Protein AF-A0A5B8UGW9-F1 (afdb_monomer_lite)

Sequence (138 aa):
MVKARGYFMIPTPGTIAVDDSGNPLNASRDTVFTLYVETKSKTVKWERAWKNGRSFALIPSQINKEEIVGTAKKDNGKIVIAPGNSNTLWRLELADDQKKEKLPQAAQQGILLKGRSGNKPFYIVIKSLTELASPEYQ

Structure (mmCIF, N/CA/C/O backbone):
data_AF-A0A5B8UGW9-F1
#
_entry.id   AF-A0A5B8UGW9-F1
#
loop_
_atom_site.group_PDB
_atom_site.id
_atom_site.type_symbol
_atom_site.label_atom_id
_atom_site.label_alt_id
_atom_site.label_comp_id
_atom_site.label_asym_id
_atom_site.label_entity_id
_atom_site.label_seq_id
_atom_site.pdbx_PDB_ins_code
_atom_site.Cartn_x
_atom_site.Cartn_y
_atom_site.Cartn_z
_atom_site.occupancy
_atom_site.B_iso_or_equiv
_atom_site.auth_seq_id
_atom_site.auth_comp_id
_atom_site.auth_asym_id
_atom_site.auth_atom_id
_atom_site.pdbx_PDB_model_num
ATOM 1 N N . MET A 1 1 ? -1.903 1.184 16.948 1.00 62.53 1 MET A N 1
ATOM 2 C CA . MET A 1 1 ? -0.651 1.110 16.178 1.00 62.53 1 MET A CA 1
ATOM 3 C C . MET A 1 1 ? -1.012 0.716 14.762 1.00 62.53 1 MET A C 1
ATOM 5 O O . MET A 1 1 ? -1.794 -0.214 14.611 1.00 62.53 1 MET A O 1
ATOM 9 N N . VAL A 1 2 ? -0.529 1.464 13.775 1.00 80.38 2 VAL A N 1
ATOM 10 C CA . VAL A 1 2 ? -0.695 1.153 12.351 1.00 80.38 2 VAL A CA 1
ATOM 11 C C . VAL A 1 2 ? 0.626 0.566 11.870 1.00 80.38 2 VAL A C 1
ATOM 13 O O . VAL A 1 2 ? 1.675 1.137 12.169 1.00 80.38 2 VAL A O 1
ATOM 16 N N . LYS A 1 3 ? 0.592 -0.582 11.192 1.00 88.00 3 LYS A N 1
ATOM 17 C CA . LYS A 1 3 ? 1.780 -1.179 10.565 1.00 88.00 3 LYS A CA 1
ATOM 18 C C . LYS A 1 3 ? 1.659 -0.994 9.062 1.00 88.00 3 LYS A C 1
ATOM 20 O O . LYS A 1 3 ? 0.589 -1.231 8.516 1.00 88.00 3 LYS A O 1
ATOM 25 N N . ALA A 1 4 ? 2.734 -0.580 8.405 1.00 93.06 4 ALA A N 1
ATOM 26 C CA . ALA A 1 4 ? 2.748 -0.408 6.961 1.00 93.06 4 ALA A CA 1
ATOM 27 C C . ALA A 1 4 ? 4.018 -1.009 6.364 1.00 93.06 4 ALA A C 1
ATOM 29 O O . ALA A 1 4 ? 5.102 -0.877 6.934 1.00 93.06 4 ALA A O 1
ATOM 30 N N . ARG A 1 5 ? 3.864 -1.669 5.221 1.00 95.19 5 ARG A N 1
ATOM 31 C CA . ARG A 1 5 ? 4.944 -2.227 4.406 1.00 95.19 5 ARG A CA 1
ATOM 32 C C . ARG A 1 5 ? 4.748 -1.747 2.977 1.00 95.19 5 ARG A C 1
ATOM 34 O O . ARG A 1 5 ? 3.613 -1.667 2.516 1.00 95.19 5 ARG A O 1
ATOM 41 N N . GLY A 1 6 ? 5.833 -1.400 2.301 1.00 94.75 6 GLY A N 1
ATOM 42 C CA . GLY A 1 6 ? 5.791 -0.959 0.914 1.00 94.75 6 GLY A CA 1
ATOM 43 C C . GLY A 1 6 ? 6.596 -1.888 0.026 1.00 94.75 6 GLY A C 1
ATOM 44 O O . GLY A 1 6 ? 7.679 -2.339 0.400 1.00 94.75 6 GLY A O 1
ATOM 45 N N . TYR A 1 7 ? 6.058 -2.139 -1.154 1.00 94.75 7 TYR A N 1
ATOM 46 C CA . TYR A 1 7 ? 6.661 -2.963 -2.183 1.00 94.75 7 TYR A CA 1
ATOM 47 C C . TYR A 1 7 ? 6.651 -2.191 -3.490 1.00 94.75 7 TYR A C 1
ATOM 49 O O . TYR A 1 7 ? 5.794 -1.329 -3.714 1.00 94.75 7 TYR A O 1
ATOM 57 N N . PHE A 1 8 ? 7.615 -2.491 -4.346 1.00 93.00 8 PHE A N 1
ATOM 58 C CA . PHE A 1 8 ? 7.584 -2.024 -5.718 1.00 93.00 8 PHE A CA 1
ATOM 59 C C . PHE A 1 8 ? 8.040 -3.124 -6.653 1.00 93.00 8 PHE A C 1
ATOM 61 O O . PHE A 1 8 ? 8.857 -3.968 -6.286 1.00 93.00 8 PHE A O 1
ATOM 68 N N . MET A 1 9 ? 7.522 -3.086 -7.867 1.00 89.88 9 MET A N 1
ATOM 69 C CA . MET A 1 9 ? 8.017 -3.900 -8.960 1.00 89.88 9 MET A CA 1
ATOM 70 C C . MET A 1 9 ? 8.263 -3.013 -10.167 1.00 89.88 9 MET A C 1
ATOM 72 O O . MET A 1 9 ? 7.574 -2.015 -10.391 1.00 89.88 9 MET A O 1
ATOM 76 N N . ILE A 1 10 ? 9.266 -3.398 -10.939 1.00 85.62 10 ILE A N 1
ATOM 77 C CA . ILE A 1 10 ? 9.540 -2.828 -12.246 1.00 85.62 10 ILE A CA 1
ATOM 78 C C . ILE A 1 10 ? 9.106 -3.906 -13.243 1.00 85.62 10 ILE A C 1
ATOM 80 O O . ILE A 1 10 ? 9.776 -4.942 -13.327 1.00 85.62 10 ILE A O 1
ATOM 84 N N . PRO A 1 11 ? 7.976 -3.724 -13.946 1.00 75.94 11 PRO A N 1
ATOM 85 C CA . PRO A 1 11 ? 7.563 -4.625 -15.007 1.00 75.94 11 PRO A CA 1
ATOM 86 C C . PRO A 1 11 ? 8.704 -4.773 -16.008 1.00 75.94 11 PRO A C 1
ATOM 88 O O . PRO A 1 11 ? 9.345 -3.783 -16.378 1.00 75.94 11 PRO A O 1
ATOM 91 N N . THR A 1 12 ? 8.986 -6.004 -16.424 1.00 68.81 12 THR A N 1
ATOM 92 C CA . THR A 1 12 ? 9.896 -6.229 -17.541 1.00 68.81 12 THR A CA 1
ATOM 93 C C . THR A 1 12 ? 9.248 -5.584 -18.762 1.00 68.81 12 THR A C 1
ATOM 95 O O . THR A 1 12 ? 8.096 -5.908 -19.066 1.00 68.81 12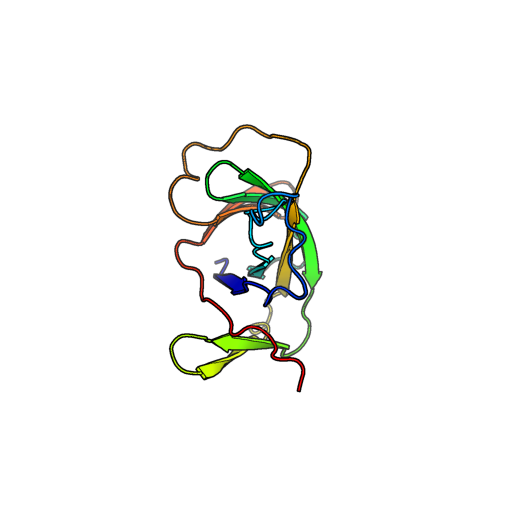 THR A O 1
ATOM 98 N N . PRO A 1 13 ? 9.908 -4.625 -19.427 1.00 60.88 13 PRO A N 1
ATOM 99 C CA . PRO A 1 13 ? 9.332 -4.047 -20.623 1.00 60.88 13 PRO A CA 1
ATOM 100 C C . PRO A 1 13 ? 9.175 -5.155 -21.667 1.00 60.88 13 PRO A C 1
ATOM 102 O O . PRO A 1 13 ? 10.076 -5.973 -21.855 1.00 60.88 13 PRO A O 1
ATOM 105 N N . GLY A 1 14 ? 8.029 -5.170 -22.347 1.00 60.78 14 GLY A N 1
ATOM 106 C CA . GLY A 1 14 ? 7.940 -5.794 -23.663 1.00 60.78 14 GLY A CA 1
ATOM 107 C C . GLY A 1 14 ? 8.749 -4.978 -24.680 1.00 60.78 14 GLY A C 1
ATOM 108 O O . GLY A 1 14 ? 9.762 -4.360 -24.351 1.00 60.78 14 GLY A O 1
ATOM 109 N N . THR A 1 15 ? 8.293 -4.910 -25.927 1.00 57.69 15 THR A N 1
ATOM 110 C CA . THR A 1 15 ? 8.907 -4.038 -26.938 1.00 57.69 15 THR A CA 1
ATOM 111 C C . THR A 1 15 ? 8.844 -2.569 -26.487 1.00 57.69 15 THR A C 1
ATOM 113 O O . THR A 1 15 ? 7.763 -1.994 -26.383 1.00 57.69 15 THR A O 1
ATOM 116 N N . ILE A 1 16 ? 9.997 -1.955 -26.191 1.00 63.03 16 ILE A N 1
ATOM 117 C CA . ILE A 1 16 ? 10.095 -0.518 -25.892 1.00 63.03 16 ILE A CA 1
ATOM 118 C C . ILE A 1 16 ? 9.935 0.235 -27.211 1.00 63.03 16 ILE A C 1
ATOM 120 O O . ILE A 1 16 ? 10.698 0.002 -28.146 1.00 63.03 16 ILE A O 1
ATOM 124 N N . ALA A 1 17 ? 8.960 1.141 -27.287 1.00 65.00 17 ALA A N 1
ATOM 125 C CA . ALA A 1 17 ? 8.843 2.035 -28.430 1.00 65.00 17 ALA A CA 1
ATOM 126 C C . ALA A 1 17 ? 10.055 2.979 -28.453 1.00 65.00 17 ALA A C 1
ATOM 128 O O . ALA A 1 17 ? 10.324 3.676 -27.468 1.00 65.00 17 ALA A O 1
ATOM 129 N N . VAL A 1 18 ? 10.792 2.968 -29.559 1.00 73.88 18 VAL A N 1
ATOM 130 C CA . VAL A 1 18 ? 11.954 3.828 -29.793 1.00 73.88 18 VAL A CA 1
ATOM 131 C C . VAL A 1 18 ? 11.618 4.896 -30.831 1.00 73.88 18 VAL A C 1
ATOM 133 O O . VAL A 1 18 ? 10.727 4.693 -31.654 1.00 73.88 18 VAL A O 1
ATOM 136 N N . ASP A 1 19 ? 12.290 6.041 -30.759 1.00 79.06 19 ASP A N 1
ATOM 137 C CA . ASP A 1 19 ? 12.267 7.052 -31.811 1.00 79.06 19 ASP A CA 1
ATOM 138 C C . ASP A 1 19 ? 13.087 6.591 -33.031 1.00 79.06 19 ASP A C 1
ATOM 140 O O . ASP A 1 19 ? 13.744 5.545 -33.008 1.00 79.06 19 ASP A O 1
ATOM 144 N N . ASP A 1 20 ? 13.086 7.395 -34.094 1.00 82.69 20 ASP A N 1
ATOM 145 C CA . ASP A 1 20 ? 13.821 7.107 -35.334 1.00 82.69 20 ASP A CA 1
ATOM 146 C C . ASP A 1 20 ? 15.354 7.041 -35.144 1.00 82.69 20 ASP A C 1
ATOM 148 O O . ASP A 1 20 ? 16.073 6.591 -36.034 1.00 82.69 20 ASP A O 1
ATOM 152 N N . SER A 1 21 ? 15.871 7.478 -33.989 1.00 83.75 21 SER A N 1
ATOM 153 C CA . SER A 1 21 ? 17.289 7.408 -33.604 1.00 83.75 21 SER A CA 1
ATOM 154 C C . SER A 1 21 ? 17.601 6.225 -32.675 1.00 83.75 21 SER A C 1
ATOM 156 O O . SER A 1 21 ? 18.743 6.069 -32.241 1.00 83.75 21 SER A O 1
ATOM 158 N N . GLY A 1 22 ? 16.608 5.388 -32.357 1.00 73.69 22 GLY A N 1
ATOM 159 C CA . GLY A 1 22 ? 16.748 4.246 -31.454 1.00 73.69 22 GLY A CA 1
ATOM 160 C C . GLY A 1 22 ? 16.679 4.600 -29.964 1.00 73.69 22 GLY A C 1
ATOM 161 O O . GLY A 1 22 ? 16.946 3.735 -29.126 1.00 73.69 22 GLY A O 1
ATOM 162 N N . ASN A 1 23 ? 16.314 5.834 -29.601 1.00 75.31 23 ASN A N 1
ATOM 163 C CA . ASN A 1 23 ? 16.148 6.214 -28.200 1.00 75.31 23 ASN A CA 1
ATOM 164 C C . ASN A 1 23 ? 14.754 5.821 -27.695 1.00 75.31 23 ASN A C 1
ATOM 166 O O . ASN A 1 23 ? 13.772 6.011 -28.406 1.00 75.31 23 ASN A O 1
ATOM 170 N N . PRO A 1 24 ? 14.614 5.338 -26.450 1.00 66.81 24 PRO A N 1
ATOM 171 C CA . PRO A 1 24 ? 13.307 5.062 -25.859 1.00 66.81 24 PRO A CA 1
ATOM 172 C C . PRO A 1 24 ? 12.405 6.305 -25.854 1.00 66.81 24 PRO A C 1
ATOM 174 O O . PRO A 1 24 ? 12.746 7.308 -25.227 1.00 66.81 24 PRO A O 1
ATOM 177 N N . LEU A 1 25 ? 11.217 6.214 -26.463 1.00 64.81 25 LEU A N 1
ATOM 178 C CA . LEU A 1 25 ? 10.213 7.289 -26.437 1.00 64.81 25 LEU A CA 1
ATOM 179 C C . LEU A 1 25 ? 9.699 7.562 -25.013 1.00 64.81 25 LEU A C 1
ATOM 181 O O . LEU A 1 25 ? 9.303 8.680 -24.702 1.00 64.81 25 LEU A O 1
ATOM 185 N N . ASN A 1 26 ? 9.752 6.557 -24.130 1.00 56.62 26 ASN A N 1
ATOM 186 C CA . ASN A 1 26 ? 9.419 6.671 -22.712 1.00 56.62 26 ASN A CA 1
ATOM 187 C C . ASN A 1 26 ? 10.545 6.072 -21.854 1.00 56.62 26 ASN A C 1
ATOM 189 O O . ASN A 1 26 ? 10.607 4.865 -21.633 1.00 56.62 26 ASN A O 1
ATOM 193 N N . ALA A 1 27 ? 11.444 6.916 -21.340 1.00 49.09 27 ALA A N 1
ATOM 194 C CA . ALA A 1 27 ? 12.548 6.489 -20.468 1.00 49.09 27 ALA A CA 1
ATOM 195 C C . ALA A 1 27 ? 12.111 6.125 -19.031 1.00 49.09 27 ALA A C 1
ATOM 197 O O . ALA A 1 27 ? 12.909 5.611 -18.242 1.00 49.09 27 ALA A O 1
ATOM 198 N N . SER A 1 28 ? 10.854 6.389 -18.660 1.00 52.06 28 SER A N 1
ATOM 199 C CA . SER A 1 28 ? 10.342 6.061 -17.332 1.00 52.06 28 SER A CA 1
ATOM 200 C C . SER A 1 28 ? 9.798 4.641 -17.335 1.00 52.06 28 SER A C 1
ATOM 202 O O . SER A 1 28 ? 8.727 4.382 -17.866 1.00 52.06 28 SER A O 1
ATOM 204 N N . ARG A 1 29 ? 10.525 3.714 -16.709 1.00 57.75 29 ARG A N 1
ATOM 205 C CA . ARG A 1 29 ? 9.972 2.401 -16.369 1.00 57.75 29 ARG A CA 1
ATOM 206 C C . ARG A 1 29 ? 8.760 2.613 -15.457 1.00 57.75 29 ARG A C 1
ATOM 208 O O . ARG A 1 29 ? 8.907 3.250 -14.410 1.00 57.75 29 ARG A O 1
ATOM 215 N N . ASP A 1 30 ? 7.598 2.085 -15.832 1.00 71.69 30 ASP A N 1
ATOM 216 C CA . ASP A 1 30 ? 6.372 2.168 -15.032 1.00 71.69 30 ASP A CA 1
ATOM 217 C C . ASP A 1 30 ? 6.554 1.388 -13.729 1.00 71.69 30 ASP A C 1
ATOM 219 O O . ASP A 1 30 ? 6.330 0.187 -13.650 1.00 71.69 30 ASP A O 1
ATOM 223 N N . THR A 1 31 ? 7.051 2.055 -12.688 1.00 84.50 31 THR A N 1
ATOM 224 C CA . THR A 1 31 ? 7.247 1.419 -11.386 1.00 84.50 31 THR A CA 1
ATOM 225 C C . THR A 1 31 ? 5.898 1.302 -10.699 1.00 84.50 31 THR A C 1
ATOM 227 O O . THR A 1 31 ? 5.291 2.314 -10.346 1.00 84.50 31 THR A O 1
ATOM 230 N N . VAL A 1 32 ? 5.450 0.073 -10.465 1.00 88.62 32 VAL A N 1
ATOM 231 C CA . VAL A 1 32 ? 4.211 -0.188 -9.735 1.00 88.62 32 VAL A CA 1
ATOM 232 C C . VAL A 1 32 ? 4.540 -0.225 -8.250 1.00 88.62 32 VAL A C 1
ATOM 234 O O . VAL A 1 32 ? 5.357 -1.035 -7.811 1.00 88.62 32 VAL A O 1
ATOM 237 N N . PHE A 1 33 ? 3.913 0.658 -7.473 1.00 92.94 33 PHE A N 1
ATOM 238 C CA . PHE A 1 33 ? 4.036 0.676 -6.018 1.00 92.94 33 PHE A CA 1
ATOM 239 C C . PHE A 1 33 ? 2.779 0.096 -5.374 1.00 92.94 33 PHE A C 1
ATOM 241 O O . PHE A 1 33 ? 1.659 0.530 -5.654 1.00 92.94 33 PHE A O 1
ATOM 248 N N . THR A 1 34 ? 2.982 -0.826 -4.439 1.00 95.44 34 THR A N 1
ATOM 249 C CA . THR A 1 34 ? 1.906 -1.433 -3.654 1.00 95.44 34 THR A CA 1
ATOM 250 C C . THR A 1 34 ? 2.239 -1.329 -2.175 1.00 95.44 34 THR A C 1
ATOM 252 O O . THR A 1 34 ? 3.322 -1.717 -1.733 1.00 95.44 34 THR A O 1
ATOM 255 N N . LEU A 1 35 ? 1.308 -0.804 -1.386 1.00 96.75 35 LEU A N 1
ATOM 256 C CA . LEU A 1 35 ? 1.442 -0.698 0.064 1.00 96.75 35 LEU A CA 1
ATOM 257 C C . LEU A 1 35 ? 0.489 -1.669 0.745 1.00 96.75 35 LEU A C 1
ATOM 259 O O . LEU A 1 35 ? -0.666 -1.788 0.353 1.00 96.75 35 LEU A O 1
ATOM 263 N N . TYR A 1 36 ? 0.953 -2.293 1.817 1.00 96.38 36 TYR A N 1
ATOM 264 C CA . TYR A 1 36 ? 0.134 -3.110 2.701 1.00 96.38 36 TYR A CA 1
ATOM 265 C C . TYR A 1 36 ? 0.069 -2.439 4.061 1.00 96.38 36 TYR A C 1
ATOM 267 O O . TYR A 1 36 ? 1.104 -2.220 4.698 1.00 96.38 36 TYR A O 1
ATOM 275 N N . VAL A 1 37 ? -1.137 -2.083 4.497 1.00 95.62 37 VAL A N 1
ATOM 276 C CA . VAL A 1 37 ? -1.347 -1.301 5.717 1.00 95.62 37 VAL A CA 1
ATOM 277 C C . VAL A 1 37 ? -2.347 -1.990 6.632 1.00 95.62 37 VAL A C 1
ATOM 279 O O . VAL A 1 37 ? -3.505 -2.186 6.275 1.00 95.62 37 VAL A O 1
ATOM 282 N N . GLU A 1 38 ? -1.905 -2.328 7.840 1.00 94.25 38 GLU A N 1
ATOM 283 C CA . GLU A 1 38 ? -2.757 -2.873 8.892 1.00 94.25 38 GLU A CA 1
ATOM 284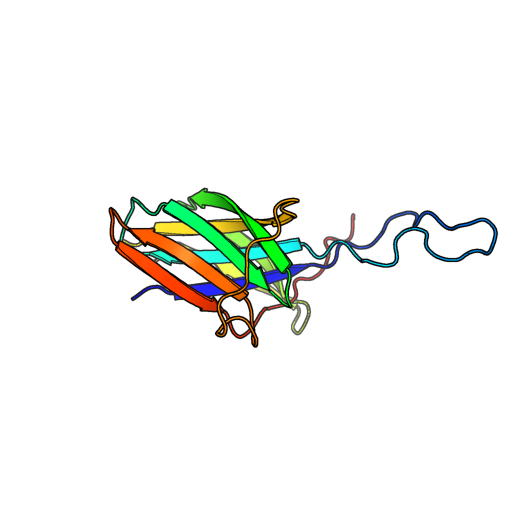 C C . GLU A 1 38 ? -3.271 -1.772 9.807 1.00 94.25 38 GLU A C 1
ATOM 286 O O . GLU A 1 38 ? -2.507 -1.009 10.408 1.00 94.25 38 GLU A O 1
ATOM 291 N N . THR A 1 39 ? -4.584 -1.748 9.985 1.00 93.00 39 THR A N 1
ATOM 292 C CA . THR A 1 39 ? -5.275 -0.770 10.819 1.00 93.00 39 THR A CA 1
ATOM 293 C C . THR A 1 39 ? -6.205 -1.474 11.800 1.00 93.00 39 THR A C 1
ATOM 295 O O . THR A 1 39 ? -6.753 -2.531 11.504 1.00 93.00 39 THR A O 1
ATOM 298 N N . LYS A 1 40 ? -6.402 -0.887 12.985 1.00 90.19 40 LYS A N 1
ATOM 299 C CA . LYS A 1 40 ? -7.413 -1.374 13.943 1.00 90.19 40 LYS A CA 1
ATOM 300 C C . LYS A 1 40 ? -8.840 -0.996 13.530 1.00 90.19 40 LYS A C 1
ATOM 302 O O . LYS A 1 40 ? -9.794 -1.629 13.961 1.00 90.19 40 LYS A O 1
ATOM 307 N N . SER A 1 41 ? -8.986 0.072 12.744 1.00 87.38 41 SER A N 1
ATOM 308 C CA . SER A 1 41 ? -10.285 0.534 12.258 1.00 87.38 41 SER A CA 1
ATOM 309 C C . SER A 1 41 ? -10.662 -0.211 10.985 1.00 87.38 41 SER A C 1
ATOM 311 O O . SER A 1 41 ? -9.855 -0.298 10.065 1.00 87.38 41 SER A O 1
ATOM 313 N N . LYS A 1 42 ? -11.911 -0.673 10.906 1.00 84.44 42 LYS A N 1
ATOM 314 C CA . LYS A 1 42 ? -12.491 -1.198 9.660 1.00 84.44 42 LYS A CA 1
ATOM 315 C C . LYS A 1 42 ? -12.875 -0.083 8.685 1.00 84.44 42 LYS A C 1
ATOM 317 O O . LYS A 1 42 ? -13.053 -0.327 7.501 1.00 84.44 42 LYS A O 1
ATOM 322 N N . THR A 1 43 ? -13.008 1.148 9.177 1.00 88.69 43 THR A N 1
ATOM 323 C CA . THR A 1 43 ? -13.451 2.309 8.405 1.00 88.69 43 THR A CA 1
ATOM 324 C C . THR A 1 43 ? -12.305 3.304 8.281 1.00 88.69 43 THR A C 1
ATOM 326 O O . THR A 1 43 ? -12.102 4.190 9.118 1.00 88.69 43 THR A O 1
ATOM 329 N N . VAL A 1 44 ? -11.509 3.122 7.228 1.00 94.06 44 VAL A N 1
ATOM 330 C CA . VAL A 1 44 ? -10.404 4.013 6.872 1.00 94.06 44 VAL A CA 1
ATOM 331 C C . VAL A 1 44 ? -10.652 4.573 5.481 1.00 94.06 44 VAL A C 1
ATOM 333 O O . VAL A 1 44 ? -10.842 3.825 4.527 1.00 94.06 44 VAL A O 1
ATOM 336 N N . LYS A 1 45 ? -10.624 5.901 5.360 1.00 95.38 45 LYS A N 1
ATOM 337 C CA . LYS A 1 45 ? -10.613 6.583 4.068 1.00 95.38 45 LYS A CA 1
ATOM 338 C C . LYS A 1 45 ? -9.170 6.879 3.688 1.00 95.38 45 LYS A C 1
ATOM 340 O O . LYS A 1 45 ? -8.521 7.709 4.323 1.00 95.38 45 LYS A O 1
ATOM 345 N N . TRP A 1 46 ? -8.677 6.197 2.665 1.00 95.25 46 TRP A N 1
ATOM 346 C CA . TRP A 1 46 ? -7.374 6.472 2.068 1.00 95.25 46 TRP A CA 1
ATOM 347 C C . TRP A 1 46 ? -7.488 7.683 1.146 1.00 95.25 46 TRP A C 1
ATOM 349 O O . TRP A 1 46 ? -8.396 7.741 0.321 1.00 95.25 46 TRP A O 1
ATOM 359 N N . GLU A 1 47 ? -6.625 8.682 1.333 1.00 93.75 47 GLU A N 1
ATOM 360 C CA . GLU A 1 47 ? -6.740 9.954 0.610 1.00 93.75 47 GLU A CA 1
ATOM 361 C C . GLU A 1 47 ? -5.673 10.084 -0.477 1.00 93.75 47 GLU A C 1
ATOM 363 O O . GLU A 1 47 ? -6.006 10.346 -1.634 1.00 93.75 47 GLU A O 1
ATOM 368 N N . ARG A 1 48 ? -4.391 9.940 -0.113 1.00 92.56 48 ARG A N 1
ATOM 369 C CA . ARG A 1 48 ? -3.280 10.222 -1.032 1.00 92.56 48 ARG A CA 1
ATOM 370 C C . ARG A 1 48 ? -1.951 9.662 -0.545 1.00 92.56 48 ARG A C 1
ATOM 372 O O . ARG A 1 48 ? -1.747 9.525 0.665 1.00 92.56 48 ARG A O 1
ATOM 379 N N . ALA A 1 49 ? -1.041 9.404 -1.480 1.00 92.88 49 ALA A N 1
ATOM 380 C CA . ALA A 1 49 ? 0.360 9.146 -1.179 1.00 92.88 49 ALA A CA 1
ATOM 381 C C . ALA A 1 49 ? 1.297 10.105 -1.922 1.00 92.88 49 ALA A C 1
ATOM 383 O O . ALA A 1 49 ? 0.948 10.643 -2.971 1.00 92.88 49 ALA A O 1
ATOM 384 N N . TRP A 1 50 ? 2.498 10.296 -1.379 1.00 91.56 50 TRP A N 1
ATOM 385 C CA . TRP A 1 50 ? 3.567 11.072 -1.999 1.00 91.56 50 TRP A CA 1
ATOM 386 C C . TRP A 1 50 ? 4.881 10.305 -1.965 1.00 91.56 50 TRP A C 1
ATOM 388 O O . TRP A 1 50 ? 5.234 9.711 -0.944 1.00 91.56 50 TRP A O 1
ATOM 398 N N . LYS A 1 51 ? 5.629 10.372 -3.065 1.00 87.56 51 LYS A N 1
ATOM 399 C CA . LYS A 1 51 ? 6.984 9.830 -3.183 1.00 87.56 51 LYS A CA 1
ATOM 400 C C . LYS A 1 51 ? 7.787 10.677 -4.158 1.00 87.56 51 LYS A C 1
ATOM 402 O O . LYS A 1 51 ? 7.318 10.939 -5.259 1.00 87.56 51 LYS A O 1
ATOM 407 N N . ASN A 1 52 ? 9.007 11.065 -3.782 1.00 82.62 52 ASN A N 1
ATOM 408 C CA . ASN A 1 52 ? 9.965 11.746 -4.667 1.00 82.62 52 ASN A CA 1
ATOM 409 C C . ASN A 1 52 ? 9.359 12.955 -5.420 1.00 82.62 52 ASN A C 1
ATOM 411 O O . ASN A 1 52 ? 9.542 13.096 -6.625 1.00 82.62 52 ASN A O 1
ATOM 415 N N . GLY A 1 53 ? 8.578 13.800 -4.742 1.00 79.81 53 GLY A N 1
ATOM 416 C CA . GLY A 1 53 ? 7.966 14.971 -5.384 1.00 79.81 53 GLY A CA 1
ATOM 417 C C . GLY A 1 53 ? 6.709 14.688 -6.221 1.00 79.81 53 GLY A C 1
ATOM 418 O O . GLY A 1 53 ? 6.125 15.621 -6.765 1.00 79.81 53 GLY A O 1
ATOM 419 N N . ARG A 1 54 ? 6.265 13.430 -6.318 1.00 83.69 54 ARG A N 1
ATOM 420 C CA . ARG A 1 54 ? 5.044 13.023 -7.029 1.00 83.69 54 ARG A CA 1
ATOM 421 C C . ARG A 1 54 ? 3.934 12.682 -6.040 1.00 83.69 54 ARG A C 1
ATOM 423 O O . ARG A 1 54 ? 4.210 12.121 -4.977 1.00 83.69 54 ARG A O 1
ATOM 430 N N . SER A 1 55 ? 2.698 13.017 -6.397 1.00 88.56 55 SER A N 1
ATOM 431 C CA . SER A 1 55 ? 1.480 12.595 -5.701 1.00 88.56 55 SER A CA 1
ATOM 432 C C . SER A 1 55 ? 0.813 11.443 -6.446 1.00 88.56 55 SER A C 1
ATOM 434 O O . SER A 1 55 ? 0.810 11.418 -7.673 1.00 88.56 55 SER A O 1
ATOM 436 N N . PHE A 1 56 ? 0.227 10.519 -5.693 1.00 90.81 56 PHE A N 1
ATOM 437 C CA . PHE A 1 56 ? -0.431 9.324 -6.208 1.00 90.81 56 PHE A CA 1
ATOM 438 C C . PHE A 1 56 ? -1.846 9.222 -5.653 1.00 90.81 56 PHE A C 1
ATOM 440 O O . PHE A 1 56 ? -2.073 9.422 -4.452 1.00 90.81 56 PHE A O 1
ATOM 447 N N . ALA A 1 57 ? -2.784 8.862 -6.522 1.00 92.62 57 ALA A N 1
ATOM 448 C CA . ALA A 1 57 ? -4.079 8.362 -6.104 1.00 92.62 57 ALA A CA 1
ATOM 449 C C . ALA A 1 57 ? -3.905 6.969 -5.484 1.00 92.62 57 ALA A C 1
ATOM 451 O O . ALA A 1 57 ? -2.947 6.251 -5.771 1.00 92.62 57 ALA A O 1
ATOM 452 N N . LEU A 1 58 ? -4.832 6.598 -4.604 1.00 94.56 58 LEU A N 1
ATOM 453 C CA . LEU A 1 58 ? -4.822 5.304 -3.932 1.00 94.56 58 LEU A CA 1
ATOM 454 C C . LEU A 1 58 ? -6.031 4.503 -4.380 1.00 94.56 58 LEU A C 1
ATOM 456 O O . LEU A 1 58 ? -7.157 4.991 -4.281 1.00 94.56 58 LEU A O 1
ATOM 460 N N . ILE A 1 59 ? -5.790 3.269 -4.809 1.00 95.62 59 ILE A N 1
ATOM 461 C CA . ILE A 1 59 ? -6.829 2.284 -5.098 1.00 95.62 59 ILE A CA 1
ATOM 462 C C . ILE A 1 59 ? -6.815 1.276 -3.942 1.00 95.62 59 ILE A C 1
ATOM 464 O O . ILE A 1 59 ? -5.947 0.399 -3.899 1.00 95.62 59 ILE A O 1
ATOM 468 N N . PRO A 1 60 ? -7.697 1.436 -2.937 1.00 96.19 60 PRO A N 1
ATOM 469 C CA . PRO A 1 60 ? -7.704 0.567 -1.774 1.00 96.19 60 PRO A CA 1
ATOM 470 C C . PRO A 1 60 ? -8.487 -0.721 -2.035 1.00 96.19 60 PRO A C 1
ATOM 472 O O . PRO A 1 60 ? -9.617 -0.688 -2.511 1.00 96.19 60 PRO A O 1
ATOM 475 N N . SER A 1 61 ? -7.917 -1.847 -1.622 1.00 95.62 61 SER A N 1
ATOM 476 C CA . SER A 1 61 ? -8.575 -3.152 -1.559 1.00 95.62 61 SER A CA 1
ATOM 477 C C . SER A 1 61 ? -8.407 -3.742 -0.164 1.00 95.62 61 SER A C 1
ATOM 479 O O . SER A 1 61 ? -7.310 -3.741 0.393 1.00 95.62 61 SER A O 1
ATOM 481 N N . GLN A 1 62 ? -9.493 -4.232 0.431 1.00 94.69 62 GLN A N 1
ATOM 482 C CA . GLN A 1 62 ? -9.430 -4.893 1.732 1.00 94.69 62 GLN A CA 1
ATOM 483 C C . GLN A 1 62 ? -9.050 -6.365 1.557 1.00 94.69 62 GLN A C 1
ATOM 485 O O . GLN A 1 62 ? -9.660 -7.083 0.765 1.00 94.69 62 GLN A O 1
ATOM 490 N N . ILE A 1 63 ? -8.071 -6.821 2.335 1.00 94.38 63 ILE A N 1
ATOM 491 C CA . ILE A 1 63 ? -7.552 -8.184 2.289 1.00 94.38 63 ILE A CA 1
ATOM 492 C C . ILE A 1 63 ? -8.059 -8.949 3.513 1.00 94.38 63 ILE A C 1
ATOM 494 O O . ILE A 1 63 ? -7.717 -8.636 4.653 1.00 94.38 63 ILE A O 1
ATOM 498 N N . ASN A 1 64 ? -8.911 -9.946 3.267 1.00 90.62 64 ASN A N 1
ATOM 499 C CA . ASN A 1 64 ? -9.592 -10.713 4.320 1.00 90.62 64 ASN A CA 1
ATOM 500 C C . ASN A 1 64 ? -8.936 -12.069 4.616 1.00 90.62 64 ASN A C 1
ATOM 502 O O . ASN A 1 64 ? -9.336 -12.753 5.553 1.00 90.62 64 ASN A O 1
ATOM 506 N N . LYS A 1 65 ? -7.960 -12.475 3.804 1.00 92.06 65 LYS A N 1
ATOM 507 C CA . LYS A 1 65 ? -7.244 -13.747 3.915 1.00 92.06 65 LYS A CA 1
ATOM 508 C C . LYS A 1 65 ? -5.770 -13.538 3.607 1.00 92.06 65 LYS A C 1
ATOM 510 O O . LYS A 1 65 ? -5.375 -12.455 3.196 1.00 92.06 65 LYS A O 1
ATOM 515 N N . GLU A 1 66 ? -4.974 -14.574 3.809 1.00 93.25 66 GLU A N 1
ATOM 516 C CA . GLU A 1 66 ? -3.585 -14.576 3.373 1.00 93.25 66 GLU A CA 1
ATOM 517 C C . GLU A 1 66 ? -3.462 -14.274 1.865 1.00 93.25 66 GLU A C 1
ATOM 519 O O . GLU A 1 66 ? -4.225 -14.799 1.048 1.00 93.25 66 GLU A O 1
ATOM 524 N N . GLU A 1 67 ? -2.503 -13.420 1.512 1.00 92.19 67 GLU A N 1
ATOM 525 C CA . GLU A 1 67 ? -2.170 -13.029 0.145 1.00 92.19 67 GLU A CA 1
ATOM 526 C C . GLU A 1 67 ? -0.668 -13.204 -0.105 1.00 92.19 67 GLU A C 1
ATOM 528 O O . GLU A 1 67 ? 0.183 -12.839 0.716 1.00 92.19 67 GLU A O 1
ATOM 533 N N . ILE A 1 68 ? -0.342 -13.759 -1.271 1.00 93.00 68 ILE A N 1
ATOM 534 C CA . ILE A 1 68 ? 1.027 -13.836 -1.773 1.00 93.00 68 ILE A CA 1
ATOM 535 C C . ILE A 1 68 ? 1.313 -12.514 -2.478 1.00 93.00 68 ILE A C 1
ATOM 537 O O . ILE A 1 68 ? 0.751 -12.240 -3.533 1.00 93.00 68 ILE A O 1
ATOM 541 N N . VAL A 1 69 ? 2.195 -11.707 -1.898 1.00 92.00 69 VAL A N 1
ATOM 542 C CA . VAL A 1 69 ? 2.561 -10.391 -2.442 1.00 92.00 69 VAL A CA 1
ATOM 543 C C . VAL A 1 69 ? 3.478 -10.528 -3.652 1.00 92.00 69 VAL A C 1
ATOM 545 O O . VAL A 1 69 ? 3.429 -9.713 -4.566 1.00 92.00 69 VAL A O 1
ATOM 548 N N . GLY A 1 70 ? 4.333 -11.549 -3.639 1.00 91.19 70 GLY A N 1
ATOM 549 C CA . GLY A 1 70 ? 5.319 -11.816 -4.679 1.00 91.19 70 GLY A CA 1
ATOM 550 C C . GLY A 1 70 ? 6.582 -12.438 -4.097 1.00 91.19 70 GLY A C 1
ATOM 551 O O . GLY A 1 70 ? 6.596 -12.896 -2.953 1.00 91.19 70 GLY A O 1
ATOM 552 N N . THR A 1 71 ? 7.651 -12.425 -4.882 1.00 92.94 71 THR A N 1
ATOM 553 C CA . THR A 1 71 ? 8.973 -12.916 -4.480 1.00 92.94 71 THR A CA 1
ATOM 554 C C . THR A 1 71 ? 9.910 -11.730 -4.316 1.00 92.94 71 THR A C 1
ATOM 556 O O . THR A 1 71 ? 9.998 -10.892 -5.210 1.00 92.94 71 THR A O 1
ATOM 559 N N . ALA A 1 72 ? 10.602 -11.621 -3.185 1.00 92.69 72 ALA A N 1
ATOM 560 C CA . ALA A 1 72 ? 11.596 -10.576 -2.978 1.00 92.69 72 ALA A CA 1
ATOM 561 C C . ALA A 1 72 ? 12.780 -10.776 -3.932 1.00 92.69 72 ALA A C 1
ATOM 563 O O . ALA A 1 72 ? 13.371 -11.849 -3.981 1.00 92.69 72 ALA A O 1
ATOM 564 N N . LYS A 1 73 ? 13.179 -9.725 -4.651 1.00 90.50 73 LYS A N 1
ATOM 565 C CA . LYS A 1 73 ? 14.279 -9.807 -5.626 1.00 90.50 73 LYS A CA 1
ATOM 566 C C . LYS A 1 73 ? 15.648 -10.070 -4.985 1.00 90.50 73 LYS A C 1
ATOM 568 O O . LYS A 1 73 ? 16.545 -10.595 -5.629 1.00 90.50 73 LYS A O 1
ATOM 573 N N . LYS A 1 74 ? 15.831 -9.660 -3.726 1.00 89.88 74 LYS A N 1
ATOM 574 C CA . LYS A 1 74 ? 17.126 -9.728 -3.032 1.00 89.88 74 LYS A CA 1
ATOM 575 C C . LYS A 1 74 ? 17.531 -11.157 -2.660 1.00 89.88 74 LYS A C 1
ATOM 577 O O . LYS A 1 74 ? 18.709 -11.483 -2.738 1.00 89.88 74 LYS A O 1
ATOM 582 N N . ASP A 1 75 ? 16.585 -11.958 -2.185 1.00 91.00 75 ASP A N 1
ATOM 583 C CA . ASP A 1 75 ? 16.840 -13.271 -1.577 1.00 91.00 75 ASP A CA 1
ATOM 584 C C . ASP A 1 75 ? 15.930 -14.379 -2.128 1.00 91.00 75 ASP A C 1
ATOM 586 O O . ASP A 1 75 ? 15.984 -15.510 -1.653 1.00 91.00 75 ASP A O 1
ATOM 590 N N . ASN A 1 76 ? 15.101 -14.066 -3.128 1.00 89.38 76 ASN A N 1
ATOM 591 C CA . ASN A 1 76 ? 14.088 -14.954 -3.693 1.00 89.38 76 ASN A CA 1
ATOM 592 C C . ASN A 1 76 ? 13.097 -15.511 -2.654 1.00 89.38 76 ASN A C 1
ATOM 594 O O . ASN A 1 76 ? 12.429 -16.520 -2.892 1.00 89.38 76 ASN A O 1
ATOM 598 N N . GLY A 1 77 ? 12.955 -14.840 -1.508 1.00 92.88 77 GLY A N 1
ATOM 599 C CA . GLY A 1 77 ? 11.992 -15.201 -0.482 1.00 92.88 77 GLY A CA 1
ATOM 600 C C . GLY A 1 77 ? 10.567 -14.875 -0.919 1.00 92.88 77 GLY A C 1
ATOM 601 O O . GLY A 1 77 ? 10.260 -13.746 -1.310 1.00 92.88 77 GLY A O 1
ATOM 602 N N . LYS A 1 78 ? 9.661 -15.852 -0.814 1.00 93.81 78 LYS A N 1
ATOM 603 C CA . LYS A 1 78 ? 8.228 -15.623 -1.023 1.00 93.81 78 LYS A CA 1
ATOM 604 C C . LYS A 1 78 ? 7.685 -14.730 0.091 1.00 93.81 78 LYS A C 1
ATOM 606 O O . LYS A 1 78 ? 7.785 -15.062 1.271 1.00 93.81 78 LYS A O 1
ATOM 611 N N . ILE A 1 79 ? 7.072 -13.613 -0.284 1.00 94.19 79 ILE A N 1
ATOM 612 C CA . ILE A 1 79 ? 6.452 -12.680 0.651 1.00 94.19 79 ILE A CA 1
ATOM 613 C C . ILE A 1 79 ? 4.972 -12.999 0.743 1.00 94.19 79 ILE A C 1
ATOM 615 O O . ILE A 1 79 ? 4.222 -12.908 -0.230 1.00 94.19 79 ILE A O 1
ATOM 619 N N . VAL A 1 80 ? 4.562 -13.336 1.957 1.00 94.75 80 VAL A N 1
ATOM 620 C CA . VAL A 1 80 ? 3.183 -13.638 2.303 1.00 94.75 80 VAL A CA 1
ATOM 621 C C . VAL A 1 80 ? 2.741 -12.665 3.386 1.00 94.75 80 VAL A C 1
ATOM 623 O O . VAL A 1 80 ? 3.477 -12.398 4.342 1.00 94.75 80 VAL A O 1
ATOM 626 N N . ILE A 1 81 ? 1.556 -12.086 3.218 1.00 93.75 81 ILE A N 1
ATOM 627 C CA . ILE A 1 81 ? 0.954 -11.192 4.204 1.00 93.75 81 ILE A CA 1
ATOM 628 C C . ILE A 1 81 ? -0.439 -11.713 4.528 1.00 93.75 81 ILE A C 1
ATOM 630 O O . ILE A 1 81 ? -1.216 -12.052 3.644 1.00 93.75 81 ILE A O 1
ATOM 634 N N . ALA A 1 82 ? -0.760 -11.740 5.814 1.00 93.69 82 ALA A N 1
ATOM 635 C CA . ALA A 1 82 ? -2.084 -12.053 6.318 1.00 93.69 82 ALA A CA 1
ATOM 636 C C . ALA A 1 82 ? -2.530 -10.944 7.278 1.00 93.69 82 ALA A C 1
ATOM 638 O O . ALA A 1 82 ? -1.674 -10.315 7.912 1.00 93.69 82 ALA A O 1
ATOM 639 N N . PRO A 1 83 ? -3.842 -10.687 7.398 1.00 92.25 83 PRO A N 1
ATOM 640 C CA . PRO A 1 83 ? -4.346 -9.764 8.402 1.00 92.25 83 PRO A CA 1
ATOM 641 C C . PRO A 1 83 ? -4.044 -10.293 9.809 1.00 92.25 83 PRO A C 1
ATOM 643 O O . PRO A 1 83 ? -4.356 -11.437 10.137 1.00 92.25 83 PRO A O 1
ATOM 646 N N . GLY A 1 84 ? -3.465 -9.454 10.668 1.00 89.69 84 GLY A N 1
ATOM 647 C CA . GLY A 1 84 ? -3.344 -9.767 12.090 1.00 89.69 84 GLY A CA 1
ATOM 648 C C . GLY A 1 84 ? -4.706 -9.901 12.786 1.00 89.69 84 GLY A C 1
ATOM 649 O O . GLY A 1 84 ? -5.692 -9.282 12.382 1.00 89.69 84 GLY A O 1
ATOM 650 N N . ASN A 1 85 ? -4.744 -10.663 13.885 1.00 84.62 85 ASN A N 1
ATOM 651 C CA . ASN A 1 85 ? -5.961 -10.892 14.670 1.00 84.62 85 ASN A CA 1
ATOM 652 C C . ASN A 1 85 ? -6.651 -9.566 15.036 1.00 84.62 85 ASN A C 1
ATOM 654 O O . ASN A 1 85 ? -6.054 -8.694 15.672 1.00 84.62 85 ASN A O 1
ATOM 658 N N . SER A 1 86 ? -7.915 -9.428 14.625 1.00 87.00 86 SER A N 1
ATOM 659 C CA . SER A 1 86 ? -8.765 -8.247 14.850 1.00 87.00 86 SER A CA 1
ATOM 660 C C . SER A 1 86 ? -8.320 -6.945 14.160 1.00 87.00 86 SER A C 1
ATOM 662 O O . SER A 1 86 ? -8.882 -5.887 14.451 1.00 87.00 86 SER A O 1
ATOM 664 N N . ASN A 1 87 ? -7.363 -6.997 13.226 1.00 91.88 87 ASN A N 1
ATOM 665 C CA . ASN A 1 87 ? -6.983 -5.866 12.377 1.00 91.88 87 ASN A CA 1
ATOM 666 C C . ASN A 1 87 ? -7.587 -5.996 10.972 1.00 91.88 87 ASN A C 1
ATOM 668 O O . ASN A 1 87 ? -7.944 -7.077 10.514 1.00 91.88 87 ASN A O 1
ATOM 672 N N . THR A 1 88 ? -7.677 -4.868 10.272 1.00 92.50 88 THR A N 1
ATOM 673 C CA . THR A 1 88 ? -8.014 -4.805 8.846 1.00 92.50 88 THR A CA 1
ATOM 674 C C . THR A 1 88 ? -6.746 -4.543 8.050 1.00 92.50 88 THR A C 1
ATOM 676 O O . THR A 1 88 ? -6.068 -3.536 8.290 1.00 92.50 88 THR A O 1
ATOM 679 N N . LEU A 1 89 ? -6.434 -5.441 7.117 1.00 95.50 89 LEU A N 1
ATOM 680 C CA . LEU A 1 89 ? -5.338 -5.289 6.171 1.00 95.50 89 LEU A CA 1
ATOM 681 C C . LEU A 1 89 ? -5.856 -4.662 4.875 1.00 95.50 89 LEU A C 1
ATOM 683 O O . LEU A 1 89 ? -6.841 -5.118 4.297 1.00 95.50 89 LEU A O 1
ATOM 687 N N . TRP A 1 90 ? -5.167 -3.623 4.422 1.00 96.25 90 TRP A N 1
ATOM 688 C CA . TRP A 1 90 ? -5.453 -2.920 3.179 1.00 96.25 90 TRP A CA 1
ATOM 689 C C . TRP A 1 90 ? -4.289 -3.086 2.213 1.00 96.25 90 TRP A C 1
ATOM 691 O O . TRP A 1 90 ? -3.152 -2.799 2.589 1.00 96.25 90 TRP A O 1
ATOM 701 N N . ARG A 1 91 ? -4.580 -3.479 0.975 1.00 96.88 91 ARG A N 1
ATOM 702 C CA . ARG A 1 91 ? -3.686 -3.331 -0.173 1.00 96.88 91 ARG A CA 1
ATOM 703 C C . ARG A 1 91 ? -3.998 -2.000 -0.845 1.00 96.88 91 ARG A C 1
ATOM 705 O O . ARG A 1 91 ? -5.149 -1.741 -1.186 1.00 96.88 91 ARG A O 1
ATOM 712 N N . LEU A 1 92 ? -2.998 -1.142 -0.993 1.00 96.94 92 LEU A N 1
ATOM 713 C CA . LEU A 1 92 ? -3.120 0.162 -1.637 1.00 96.94 92 LEU A CA 1
ATOM 714 C C 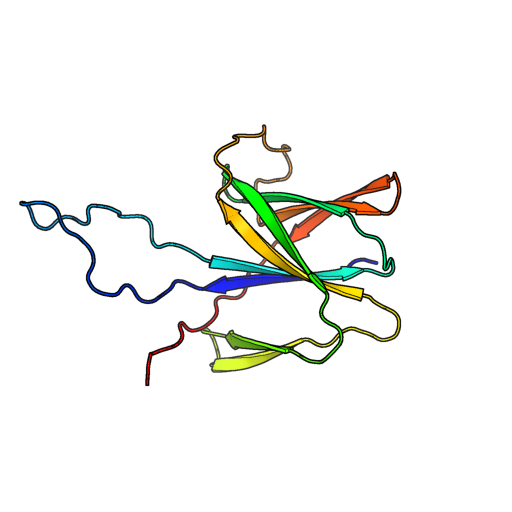. LEU A 1 92 ? -2.218 0.181 -2.861 1.00 96.94 92 LEU A C 1
ATOM 716 O O . LEU A 1 92 ? -0.993 0.185 -2.732 1.00 96.94 92 LEU A O 1
ATOM 720 N N . GLU A 1 93 ? -2.825 0.208 -4.036 1.00 95.06 93 GLU A N 1
ATOM 721 C CA . GLU A 1 93 ? -2.102 0.433 -5.283 1.00 95.06 93 GLU A CA 1
ATOM 722 C C . GLU A 1 93 ? -1.992 1.936 -5.524 1.00 95.06 93 GLU A C 1
ATOM 724 O O . GLU A 1 93 ? -2.966 2.681 -5.364 1.00 95.06 93 GLU A O 1
ATOM 729 N N . LEU A 1 94 ? -0.781 2.388 -5.846 1.00 93.19 94 LEU A N 1
ATOM 730 C CA . LEU A 1 94 ? -0.526 3.783 -6.177 1.00 93.19 94 LEU A CA 1
ATOM 731 C C . LEU A 1 94 ? -0.732 3.958 -7.676 1.00 93.19 94 LEU A C 1
ATOM 733 O O . LEU A 1 94 ? 0.031 3.423 -8.477 1.00 93.19 94 LEU A O 1
ATOM 737 N N . ALA A 1 95 ? -1.746 4.737 -8.027 1.00 90.25 95 ALA A N 1
ATOM 738 C CA . ALA A 1 95 ? -1.994 5.162 -9.393 1.00 90.25 95 ALA A CA 1
ATOM 739 C C . ALA A 1 95 ? -1.479 6.589 -9.585 1.00 90.25 95 ALA A C 1
ATOM 741 O O . ALA A 1 95 ? -1.596 7.430 -8.685 1.00 90.25 95 ALA A O 1
ATOM 742 N N . ASP A 1 96 ? -0.922 6.868 -10.759 1.00 84.62 96 ASP A N 1
ATOM 743 C CA . ASP A 1 96 ? -0.534 8.227 -11.107 1.00 84.62 96 ASP A CA 1
ATOM 744 C C . ASP A 1 96 ? -1.756 9.146 -11.089 1.00 84.62 96 ASP A C 1
ATOM 746 O O . ASP A 1 96 ? -2.796 8.860 -11.685 1.00 84.62 96 ASP A O 1
ATOM 750 N N . ASP A 1 97 ? -1.627 10.261 -10.373 1.00 76.56 97 ASP A N 1
ATOM 751 C CA . ASP A 1 97 ? -2.641 11.303 -10.346 1.00 76.56 97 ASP A CA 1
ATOM 752 C C . ASP A 1 97 ? -2.161 12.485 -11.186 1.00 76.56 97 ASP A C 1
ATOM 754 O O . ASP A 1 97 ? -1.087 13.046 -10.960 1.00 76.56 97 ASP A O 1
ATOM 758 N N . GLN A 1 98 ? -2.989 12.896 -12.143 1.00 65.19 98 GLN A N 1
ATOM 759 C CA . GLN A 1 98 ? -2.757 14.091 -12.954 1.00 65.19 98 GLN A CA 1
ATOM 760 C C . GLN A 1 98 ? -2.818 15.374 -12.101 1.00 65.19 98 GLN A C 1
ATOM 762 O O . GLN A 1 98 ? -2.316 16.428 -12.499 1.00 65.19 98 GLN A O 1
ATOM 767 N N . LYS A 1 99 ? -3.418 15.314 -10.903 1.00 65.94 99 LYS A N 1
ATOM 768 C CA . LYS A 1 99 ? -3.507 16.443 -9.973 1.00 65.94 99 LYS A CA 1
ATOM 769 C C . LYS A 1 99 ? -2.246 16.543 -9.117 1.00 65.94 99 LYS A C 1
ATOM 771 O O . LYS A 1 99 ? -2.042 15.772 -8.182 1.00 65.94 99 LYS A O 1
ATOM 776 N N . LYS A 1 100 ? -1.439 17.571 -9.384 1.00 63.31 100 LYS A N 1
ATOM 777 C CA . LYS A 1 100 ? -0.294 17.951 -8.546 1.00 63.31 100 LYS A CA 1
ATOM 778 C C . LYS A 1 100 ? -0.790 18.603 -7.253 1.00 63.31 100 LYS A C 1
ATOM 780 O O . LYS A 1 100 ? -1.240 19.746 -7.266 1.00 63.31 100 LYS A O 1
ATOM 785 N N . GLU A 1 101 ? -0.700 17.895 -6.131 1.00 72.06 101 GLU A N 1
ATOM 786 C CA . GLU A 1 101 ? -0.925 18.480 -4.802 1.00 72.06 101 GLU A CA 1
ATOM 787 C C . GLU A 1 101 ? 0.410 18.830 -4.137 1.00 72.06 101 GLU A C 1
ATOM 789 O O . GLU A 1 101 ? 1.395 18.103 -4.285 1.00 72.06 101 GLU A O 1
ATOM 794 N N . LYS A 1 102 ? 0.455 19.949 -3.399 1.00 68.75 102 LYS A N 1
ATOM 795 C CA . LYS A 1 102 ? 1.670 20.385 -2.696 1.00 68.75 102 LYS A CA 1
ATOM 796 C C . LYS A 1 102 ? 2.132 19.299 -1.721 1.00 68.75 102 LYS A C 1
ATOM 798 O O . LYS A 1 102 ? 1.346 18.804 -0.916 1.00 68.75 102 LYS A O 1
ATOM 803 N N . LEU A 1 103 ? 3.417 18.949 -1.786 1.00 69.56 103 LEU A N 1
ATOM 804 C CA . LEU A 1 103 ? 4.002 17.965 -0.881 1.00 69.56 103 LEU A CA 1
ATOM 805 C C . LEU A 1 103 ? 4.067 18.506 0.550 1.00 69.56 103 LEU A C 1
ATOM 807 O O . LEU A 1 103 ? 4.557 19.618 0.761 1.00 69.56 103 LEU A O 1
ATOM 811 N N . PRO A 1 104 ? 3.682 17.702 1.552 1.00 68.81 104 PRO A N 1
ATOM 812 C CA . PRO A 1 104 ? 4.082 17.948 2.927 1.00 68.81 104 PRO A CA 1
ATOM 813 C C . PRO A 1 104 ? 5.612 17.861 3.048 1.00 68.81 104 PRO A C 1
ATOM 815 O O . PRO A 1 104 ? 6.233 16.958 2.486 1.00 68.81 104 PRO A O 1
ATOM 818 N N . GLN A 1 105 ? 6.226 18.757 3.824 1.00 63.84 105 GLN A N 1
ATOM 819 C CA . GLN A 1 105 ? 7.688 18.864 3.984 1.00 63.84 105 GLN A CA 1
ATOM 820 C C . GLN A 1 105 ? 8.351 17.549 4.465 1.00 63.84 105 GLN A C 1
ATOM 822 O O . GLN A 1 105 ? 9.514 17.291 4.173 1.00 63.84 105 GLN A O 1
ATOM 827 N N . ALA A 1 106 ? 7.584 16.674 5.127 1.00 60.97 106 ALA A N 1
ATOM 828 C CA . ALA A 1 106 ? 8.008 15.360 5.615 1.00 60.97 106 ALA A CA 1
ATOM 829 C C . ALA A 1 106 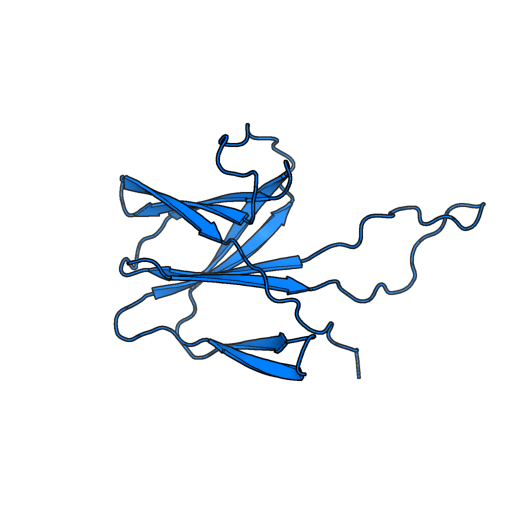? 8.165 14.268 4.527 1.00 60.97 106 ALA A C 1
ATOM 831 O O . ALA A 1 106 ? 8.599 13.161 4.838 1.00 60.97 106 ALA A O 1
ATOM 832 N N . ALA A 1 107 ? 7.821 14.537 3.261 1.00 60.06 107 ALA A N 1
ATOM 833 C CA . ALA A 1 107 ? 7.816 13.540 2.181 1.00 60.06 107 ALA A CA 1
ATOM 834 C C . ALA A 1 107 ? 9.192 13.272 1.528 1.00 60.06 107 ALA A C 1
ATOM 836 O O . ALA A 1 107 ? 9.260 12.669 0.457 1.00 60.06 107 ALA A O 1
ATOM 837 N N . GLN A 1 108 ? 10.295 13.723 2.133 1.00 63.12 108 GLN A N 1
ATOM 838 C CA . GLN A 1 108 ? 11.617 13.671 1.496 1.00 63.12 108 GLN A CA 1
ATOM 839 C C . GLN A 1 108 ? 12.275 12.280 1.521 1.00 63.12 108 GLN A C 1
ATOM 841 O O . GLN A 1 108 ? 13.167 12.025 0.716 1.00 63.12 108 GLN A O 1
ATOM 846 N N . GLN A 1 109 ? 11.842 11.364 2.397 1.00 73.12 109 GLN A N 1
ATOM 847 C CA . GLN A 1 109 ? 12.432 10.024 2.514 1.00 73.12 109 GLN A CA 1
ATOM 848 C C . GLN A 1 109 ? 11.352 8.945 2.676 1.00 73.12 109 GLN A C 1
ATOM 850 O O . GLN A 1 109 ? 10.805 8.746 3.761 1.00 73.12 109 GLN A O 1
ATOM 855 N N . GLY A 1 110 ? 11.061 8.232 1.585 1.00 86.50 110 GLY A N 1
ATOM 856 C CA . GLY A 1 110 ? 10.098 7.128 1.555 1.00 86.50 110 GLY A CA 1
ATOM 857 C C . GLY A 1 110 ? 8.774 7.479 0.874 1.00 86.50 110 GLY A C 1
ATOM 858 O O . GLY A 1 110 ? 8.712 8.385 0.042 1.00 86.50 110 GLY A O 1
ATOM 859 N N . ILE A 1 111 ? 7.725 6.722 1.201 1.00 91.75 111 ILE A N 1
ATOM 860 C CA . ILE A 1 111 ? 6.346 6.998 0.778 1.00 91.75 111 ILE A CA 1
ATOM 861 C C . ILE A 1 111 ? 5.584 7.576 1.966 1.00 91.75 111 ILE A C 1
ATOM 863 O O . ILE A 1 111 ? 5.429 6.908 2.990 1.00 91.75 111 ILE A O 1
ATOM 867 N N . LEU A 1 112 ? 5.101 8.809 1.831 1.00 93.19 112 LEU A N 1
ATOM 868 C CA . LEU A 1 112 ? 4.175 9.412 2.784 1.00 93.19 112 LEU A CA 1
ATOM 869 C C . LEU A 1 112 ? 2.751 9.040 2.378 1.00 93.19 112 LEU A C 1
ATOM 871 O O . LEU A 1 112 ? 2.353 9.294 1.249 1.00 93.19 112 LEU A O 1
ATOM 875 N N . LEU A 1 113 ? 1.977 8.480 3.297 1.00 93.69 113 LEU A N 1
ATOM 876 C CA . LEU A 1 113 ? 0.596 8.062 3.098 1.00 93.69 113 LEU A CA 1
ATOM 877 C C . LEU A 1 113 ? -0.318 8.851 4.033 1.00 93.69 113 LEU A C 1
ATOM 879 O O . LEU A 1 113 ? -0.060 8.913 5.236 1.00 93.69 113 LEU A O 1
ATOM 883 N N . LYS A 1 114 ? -1.399 9.417 3.496 1.00 93.81 114 LYS A N 1
ATOM 884 C CA . LYS A 1 114 ? -2.446 10.097 4.263 1.00 93.81 114 LYS A CA 1
ATOM 885 C C . LYS A 1 114 ? -3.738 9.295 4.213 1.00 93.81 114 LYS A C 1
ATOM 887 O O . LYS A 1 114 ? -4.226 8.924 3.142 1.00 93.81 114 LYS A O 1
ATOM 892 N N . GLY A 1 115 ? -4.308 9.073 5.387 1.00 94.31 115 GLY A N 1
ATOM 893 C CA . GLY A 1 115 ? -5.616 8.459 5.548 1.00 94.31 115 GLY A CA 1
ATOM 894 C C . GLY A 1 115 ? -6.419 9.146 6.642 1.00 94.31 115 GLY A C 1
ATOM 895 O O . GLY A 1 115 ? -5.941 10.057 7.322 1.00 94.31 115 GLY A O 1
ATOM 896 N N . ARG A 1 116 ? -7.661 8.706 6.814 1.00 94.00 116 ARG A N 1
ATOM 897 C CA . ARG A 1 116 ? -8.572 9.216 7.836 1.00 94.00 116 ARG A CA 1
ATOM 898 C C . ARG A 1 116 ? -9.342 8.075 8.480 1.00 94.00 116 ARG A C 1
ATOM 900 O O . ARG A 1 116 ? -9.903 7.237 7.782 1.00 94.00 116 ARG A O 1
ATOM 907 N N . SER A 1 117 ? -9.381 8.057 9.809 1.00 91.25 117 SER A N 1
ATOM 908 C CA . SER A 1 117 ? -10.228 7.147 10.586 1.00 91.25 117 SER A CA 1
ATOM 909 C C . SER A 1 117 ? -11.354 7.969 11.203 1.00 91.25 117 SER A C 1
ATOM 911 O O . SER A 1 117 ? -1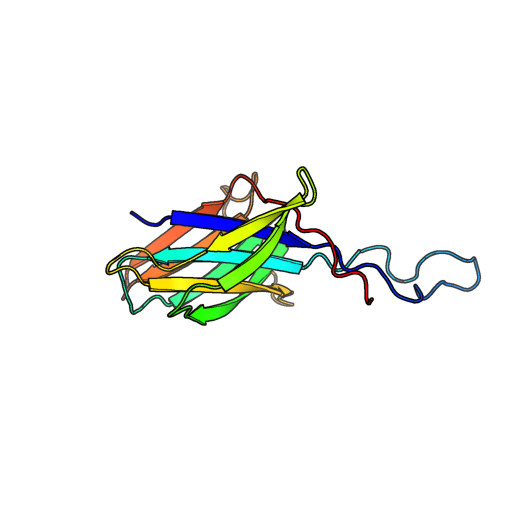1.109 8.811 12.072 1.00 91.25 117 SER A O 1
ATOM 913 N N . GLY A 1 118 ? -12.583 7.784 10.718 1.00 87.81 118 GLY A N 1
ATOM 914 C CA . GLY A 1 118 ? -13.674 8.724 10.992 1.00 87.81 118 GLY A CA 1
ATOM 915 C C . GLY A 1 118 ? -13.326 10.127 10.478 1.00 87.81 118 GLY A C 1
ATOM 916 O O . GLY A 1 118 ? -13.049 10.295 9.294 1.00 87.81 118 GLY A O 1
ATOM 917 N N . ASN A 1 119 ? -13.270 11.119 11.373 1.00 87.62 119 ASN A N 1
ATOM 918 C CA . ASN A 1 119 ? -12.885 12.501 11.042 1.00 87.62 119 ASN A CA 1
ATOM 919 C C . ASN A 1 119 ? -11.419 12.845 11.350 1.00 87.62 119 ASN A C 1
ATOM 921 O O . ASN A 1 119 ? -10.984 13.958 11.064 1.00 87.62 119 ASN A O 1
ATOM 925 N N . LYS A 1 120 ? -10.642 11.916 11.920 1.00 90.25 120 LYS A N 1
ATOM 926 C CA . LYS A 1 120 ? -9.260 12.185 12.342 1.00 90.25 120 LYS A CA 1
ATOM 927 C C . LYS A 1 120 ? -8.278 11.805 11.227 1.00 90.25 120 LYS A C 1
ATOM 929 O O . LYS A 1 120 ? -8.199 10.614 10.902 1.00 90.25 120 LYS A O 1
ATOM 934 N N . PRO A 1 121 ? -7.555 12.768 10.621 1.00 92.38 121 PRO A N 1
ATOM 935 C CA . PRO A 1 121 ? -6.515 12.453 9.653 1.00 92.38 121 PRO A CA 1
ATOM 936 C C . PRO A 1 121 ? -5.311 11.826 10.359 1.00 92.38 121 PRO A C 1
ATOM 938 O O . PRO A 1 121 ? -5.019 12.131 11.515 1.00 92.38 121 PRO A O 1
ATOM 941 N N . PHE A 1 122 ? -4.596 10.965 9.649 1.00 91.75 122 PHE A N 1
ATOM 942 C CA . PHE A 1 122 ? -3.330 10.403 10.092 1.00 91.75 122 PHE A CA 1
ATOM 943 C C . PHE A 1 122 ? -2.361 10.284 8.917 1.00 91.75 122 PHE A C 1
ATOM 945 O O . PHE A 1 122 ? -2.766 10.205 7.754 1.00 91.75 122 PHE A O 1
ATOM 952 N N . TYR A 1 123 ? -1.073 10.245 9.250 1.00 91.88 123 TYR A N 1
ATOM 953 C CA . TYR A 1 123 ? 0.019 10.140 8.293 1.00 91.88 123 TYR A CA 1
ATOM 954 C C . TYR A 1 123 ? 0.915 8.959 8.649 1.00 91.88 123 TYR A C 1
ATOM 956 O O . TYR A 1 123 ? 1.172 8.701 9.826 1.00 91.88 123 TYR A O 1
ATOM 964 N N . ILE A 1 124 ? 1.390 8.248 7.632 1.00 91.81 124 ILE A N 1
ATOM 965 C CA . ILE A 1 124 ? 2.318 7.125 7.771 1.00 91.81 124 ILE A CA 1
ATOM 966 C C . ILE A 1 124 ? 3.479 7.360 6.817 1.00 91.81 124 ILE A C 1
ATOM 968 O O . ILE A 1 124 ? 3.261 7.645 5.644 1.00 91.81 124 ILE A O 1
ATOM 972 N N . VAL A 1 125 ? 4.706 7.214 7.311 1.00 91.81 125 VAL A N 1
ATOM 973 C CA . VAL A 1 125 ? 5.910 7.254 6.475 1.00 91.81 125 VAL A CA 1
ATOM 974 C C . VAL A 1 125 ? 6.452 5.840 6.336 1.00 91.81 125 VAL A C 1
ATOM 976 O O . VAL A 1 125 ? 6.828 5.209 7.324 1.00 91.81 125 VAL A O 1
ATOM 979 N N . ILE A 1 126 ? 6.509 5.352 5.103 1.00 92.69 126 ILE A N 1
ATOM 980 C CA . ILE A 1 126 ? 7.074 4.053 4.746 1.00 92.69 126 ILE A CA 1
ATOM 981 C C . ILE A 1 126 ? 8.484 4.307 4.222 1.00 92.69 126 ILE A C 1
ATOM 983 O O . ILE A 1 126 ? 8.671 4.713 3.075 1.00 92.69 126 ILE A O 1
ATOM 987 N N . LYS A 1 127 ? 9.475 4.135 5.101 1.00 89.88 127 L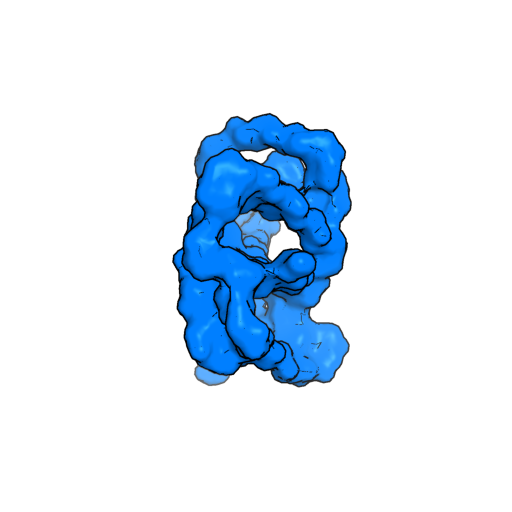YS A N 1
ATOM 988 C CA . LYS A 1 127 ? 10.874 4.512 4.839 1.00 89.88 127 LYS A CA 1
ATOM 989 C C . LYS A 1 127 ? 11.591 3.559 3.884 1.00 89.88 127 LYS A C 1
ATOM 991 O O . LYS A 1 127 ? 12.433 3.999 3.111 1.00 89.88 127 LYS A O 1
ATOM 996 N N . SER A 1 128 ? 11.267 2.271 3.944 1.00 88.94 128 SER A N 1
ATOM 997 C CA . SER A 1 128 ? 11.881 1.227 3.127 1.00 88.94 128 SER A CA 1
ATOM 998 C C . SER A 1 128 ? 10.841 0.552 2.244 1.00 88.94 128 SER A C 1
ATOM 1000 O O . SER A 1 128 ? 9.703 0.330 2.660 1.00 88.94 128 SER A O 1
ATOM 1002 N N . LEU A 1 129 ? 11.255 0.229 1.021 1.00 92.81 129 LEU A N 1
ATOM 1003 C CA . LEU A 1 129 ? 10.466 -0.545 0.075 1.00 92.81 129 LEU A CA 1
ATOM 1004 C C . LEU A 1 129 ? 11.231 -1.815 -0.278 1.00 92.81 129 LEU A C 1
ATOM 1006 O O . LEU A 1 129 ? 12.448 -1.771 -0.462 1.00 92.81 129 LEU A O 1
ATOM 1010 N N . THR A 1 130 ? 10.517 -2.927 -0.389 1.00 94.31 130 THR A N 1
ATOM 1011 C CA . THR A 1 130 ? 11.081 -4.174 -0.903 1.00 94.31 130 THR A CA 1
ATOM 1012 C C . THR A 1 130 ? 10.794 -4.268 -2.398 1.00 94.31 130 THR A C 1
ATOM 1014 O O . THR A 1 130 ? 9.642 -4.175 -2.817 1.00 94.31 130 THR A O 1
ATOM 1017 N N . GLU A 1 131 ? 11.843 -4.459 -3.196 1.00 94.06 131 GLU A N 1
ATOM 1018 C CA . GLU A 1 131 ? 11.700 -4.770 -4.617 1.00 94.06 131 GLU A CA 1
ATOM 1019 C C . GLU A 1 131 ? 11.231 -6.216 -4.794 1.00 94.06 131 GLU A C 1
ATOM 1021 O O . GLU A 1 131 ? 11.827 -7.149 -4.240 1.00 94.06 131 GLU A O 1
ATOM 1026 N N . LEU A 1 132 ? 10.168 -6.396 -5.569 1.00 92.06 132 LEU A N 1
ATOM 1027 C CA . LEU A 1 132 ? 9.673 -7.701 -5.981 1.00 92.06 132 LEU A CA 1
ATOM 1028 C C . LEU A 1 132 ? 10.296 -8.094 -7.323 1.00 92.06 132 LEU A C 1
ATOM 1030 O O . LEU A 1 132 ? 10.547 -7.243 -8.179 1.00 92.06 132 LEU A O 1
ATOM 1034 N N . ALA A 1 133 ? 10.531 -9.390 -7.508 1.00 89.56 133 ALA A N 1
ATOM 1035 C CA . ALA A 1 133 ? 10.855 -9.951 -8.808 1.00 89.56 133 ALA A CA 1
ATOM 1036 C C . ALA A 1 133 ? 9.700 -9.671 -9.781 1.00 89.56 133 ALA A C 1
ATOM 1038 O O . ALA A 1 133 ? 8.527 -9.793 -9.418 1.00 89.56 133 ALA A O 1
ATOM 1039 N N . SER A 1 134 ? 10.040 -9.276 -11.007 1.00 78.56 134 SER A N 1
ATOM 1040 C CA . SER A 1 134 ? 9.040 -9.154 -12.065 1.00 78.56 134 SER A CA 1
ATOM 1041 C C . SER A 1 134 ? 8.515 -10.551 -12.400 1.00 78.56 134 SER A C 1
ATOM 1043 O O . SER A 1 134 ? 9.321 -11.484 -12.423 1.00 78.56 134 SER A O 1
ATOM 1045 N N . PRO A 1 135 ? 7.208 -10.734 -12.644 1.00 65.38 135 PRO A N 1
ATOM 1046 C CA . PRO A 1 135 ? 6.720 -11.988 -13.187 1.00 65.38 135 PRO A CA 1
ATOM 1047 C C . PRO A 1 135 ? 7.347 -12.167 -14.572 1.00 65.38 135 PRO A C 1
ATOM 1049 O O . PRO A 1 135 ? 7.001 -11.464 -15.520 1.00 65.38 135 PRO A O 1
ATOM 1052 N N . GLU A 1 136 ? 8.315 -13.072 -14.683 1.00 54.66 136 GLU A N 1
ATOM 1053 C CA . GLU A 1 136 ? 8.688 -13.609 -15.984 1.00 54.66 136 GLU A CA 1
ATOM 1054 C C . GLU A 1 136 ? 7.457 -14.362 -16.490 1.00 54.66 136 GLU A C 1
ATOM 1056 O O . GLU A 1 136 ? 6.933 -15.234 -15.793 1.00 54.66 136 GLU A O 1
ATOM 1061 N N . TYR A 1 137 ? 6.933 -13.969 -17.653 1.00 42.50 137 TYR A N 1
ATOM 1062 C CA . TYR A 1 137 ? 5.961 -14.796 -18.358 1.00 42.50 137 TYR A CA 1
ATOM 1063 C C . TYR A 1 137 ? 6.677 -16.115 -18.676 1.00 42.50 137 TYR A C 1
ATOM 1065 O O . TYR A 1 137 ? 7.551 -16.135 -19.542 1.00 42.50 137 TYR A O 1
ATOM 1073 N N . GLN A 1 138 ? 6.377 -17.163 -17.905 1.00 34.00 138 GLN A N 1
ATOM 1074 C CA . GLN A 1 138 ? 6.720 -18.543 -18.247 1.00 34.00 138 GLN A CA 1
ATOM 1075 C C . GLN A 1 138 ? 5.780 -19.055 -19.333 1.00 34.00 138 GLN A C 1
ATOM 1077 O O . GLN A 1 138 ? 4.572 -18.727 -19.257 1.00 34.00 138 GLN A O 1
#

Organism: NCBI:txid661481

Secondary structure (DSSP, 8-state):
--EEEEEEE-PPPSS--B-TTS-BS--S---EEEEEEEES-S-EEEEEEEETTEEEEEEEEEE-S-EEEEEBTTT-PEEEE-PPTTPEEEEEEEEE-SS-PPPPGGGGSSEEEEEEETTEEEEEEE--EEEBPP----

Foldseek 3Di:
DKDKAKAKEQADDDDFDADPVRHGPDPDRPIKMKMKMKDLAPDKAWAWKDAPQFIWDKDKDWDAAKDFPAAFPPPRHTDIDGHDDNIIIIIIITHGDPDRDDDDPPRHAAMWTWMDDVNRIDIDGHRDYTYHDHPDPD

pLDDT: mean 84.22, std 13.38, range [34.0, 96.94]

Radius of gyration: 16.66 Å; chains: 1; bounding box: 31×39×52 Å